Protein AF-A0A661MIJ2-F1 (afdb_monomer_lite)

Sequence (79 aa):
MTKYLQPTPIINSDHPDIVSYARTAAGKARDPVERAVMLYYAVRDGIWYDPYYPFYKPEHYKASNVLKAGRGYCVSKAS

Structure (mmCIF, N/CA/C/O backbone):
data_AF-A0A661MIJ2-F1
#
_entry.id   AF-A0A661MIJ2-F1
#
loop_
_atom_site.group_PDB
_atom_site.id
_atom_site.type_symbol
_atom_site.label_atom_id
_atom_site.label_alt_id
_atom_site.label_comp_id
_atom_site.label_asym_id
_atom_site.label_entity_id
_atom_site.label_seq_id
_atom_site.pdbx_PDB_ins_code
_atom_site.Cartn_x
_atom_site.Cartn_y
_atom_site.Cartn_z
_atom_site.occupancy
_atom_site.B_iso_or_equiv
_atom_site.auth_seq_id
_atom_site.auth_comp_id
_atom_site.auth_asym_id
_atom_site.auth_atom_id
_atom_site.pdbx_PDB_model_num
ATOM 1 N N . MET A 1 1 ? -14.220 18.743 -0.130 1.00 58.31 1 MET A N 1
ATOM 2 C CA . MET A 1 1 ? -13.078 18.110 0.571 1.00 58.31 1 MET A CA 1
ATOM 3 C C . MET A 1 1 ? -12.800 16.681 0.057 1.00 58.31 1 MET A C 1
ATOM 5 O O . MET A 1 1 ? -12.417 15.816 0.826 1.00 58.31 1 MET A O 1
ATOM 9 N N . THR A 1 2 ? -12.967 16.410 -1.245 1.00 79.81 2 THR A N 1
ATOM 10 C CA . THR A 1 2 ? -12.908 15.047 -1.825 1.00 79.81 2 THR A CA 1
ATOM 11 C C . THR A 1 2 ? -11.640 14.761 -2.629 1.00 79.81 2 THR A C 1
ATOM 13 O O . THR A 1 2 ? -11.400 13.611 -2.980 1.00 79.81 2 THR A O 1
ATOM 16 N N . LYS A 1 3 ? -10.809 15.780 -2.896 1.00 85.31 3 LYS A N 1
ATOM 17 C CA . LYS A 1 3 ? -9.641 15.697 -3.792 1.00 85.31 3 LYS A CA 1
ATOM 18 C C . LYS A 1 3 ? -8.666 14.565 -3.440 1.00 85.31 3 LYS A C 1
ATOM 20 O O . LYS A 1 3 ? -8.114 13.960 -4.344 1.00 85.31 3 LYS A O 1
ATOM 25 N N . TYR A 1 4 ? -8.482 14.273 -2.152 1.00 89.88 4 TYR A N 1
ATOM 26 C CA . TYR A 1 4 ? -7.539 13.254 -1.665 1.00 89.88 4 TYR A CA 1
ATOM 27 C C . TYR A 1 4 ? -8.188 11.900 -1.349 1.00 89.88 4 TYR A C 1
ATOM 29 O O . TYR A 1 4 ? -7.516 11.000 -0.864 1.00 89.88 4 TYR A O 1
ATOM 37 N N . LEU A 1 5 ? -9.495 11.763 -1.586 1.00 91.44 5 LEU A N 1
ATOM 38 C CA . LEU A 1 5 ? -10.246 10.530 -1.330 1.00 91.44 5 LEU A CA 1
ATOM 39 C C . LEU A 1 5 ? -10.653 9.818 -2.624 1.00 91.44 5 LEU A C 1
ATOM 41 O O . LEU A 1 5 ? -11.228 8.735 -2.563 1.00 91.44 5 LEU A O 1
ATOM 45 N N . GLN A 1 6 ? -10.394 10.430 -3.782 1.00 96.19 6 GLN A N 1
ATOM 46 C CA . GLN A 1 6 ? -10.648 9.802 -5.071 1.00 96.19 6 GLN A CA 1
ATOM 47 C C . GLN A 1 6 ? -9.488 8.873 -5.449 1.00 96.19 6 GLN A C 1
ATOM 49 O O . GLN A 1 6 ? -8.329 9.240 -5.231 1.00 96.19 6 GLN A O 1
ATOM 54 N N . PRO A 1 7 ? -9.781 7.705 -6.042 1.00 97.19 7 PRO A N 1
ATOM 55 C CA . PRO A 1 7 ? -8.762 6.856 -6.637 1.00 97.19 7 PRO A CA 1
ATOM 56 C C . PRO A 1 7 ? -7.961 7.602 -7.706 1.00 97.19 7 PRO A C 1
ATOM 58 O O . PRO A 1 7 ? -8.453 8.513 -8.375 1.00 97.19 7 PRO A O 1
ATOM 61 N N . THR A 1 8 ? -6.721 7.173 -7.900 1.00 96.94 8 THR A N 1
ATOM 62 C CA . THR A 1 8 ? -5.842 7.652 -8.972 1.00 96.94 8 THR A CA 1
ATOM 63 C C . THR A 1 8 ? -5.295 6.458 -9.760 1.00 96.94 8 THR A C 1
ATOM 65 O O . THR A 1 8 ? -5.427 5.319 -9.311 1.00 96.94 8 THR A O 1
ATOM 68 N N . PRO A 1 9 ? -4.626 6.669 -10.909 1.00 97.12 9 PRO A N 1
ATOM 69 C CA . PRO A 1 9 ? -3.994 5.569 -11.640 1.00 97.12 9 PRO A CA 1
ATOM 70 C C . PRO A 1 9 ? -2.948 4.775 -10.832 1.00 97.12 9 PRO A C 1
ATOM 72 O O . PRO A 1 9 ? -2.721 3.605 -11.140 1.00 97.12 9 PRO A O 1
ATOM 75 N N . ILE A 1 10 ? -2.328 5.402 -9.819 1.00 97.88 10 ILE A N 1
ATOM 76 C CA . ILE A 1 10 ? -1.269 4.830 -8.967 1.00 97.88 10 ILE A CA 1
ATOM 77 C C . ILE A 1 10 ? -1.839 4.362 -7.623 1.00 97.88 10 ILE A C 1
ATOM 79 O O . ILE A 1 10 ? -1.783 3.176 -7.309 1.00 97.88 10 ILE A O 1
ATOM 83 N N . ILE A 1 11 ? -2.456 5.277 -6.870 1.00 97.44 11 ILE A N 1
ATOM 84 C CA . ILE A 1 11 ? -3.221 4.992 -5.648 1.00 97.44 11 ILE A CA 1
ATOM 85 C C . ILE A 1 11 ? -4.626 4.561 -6.085 1.00 97.44 11 ILE A C 1
ATOM 87 O O . ILE A 1 11 ? -5.590 5.327 -5.988 1.00 97.44 11 ILE A O 1
ATOM 91 N N . ASN A 1 12 ? -4.734 3.371 -6.676 1.00 97.50 12 ASN A N 1
ATOM 92 C CA . ASN A 1 12 ? -5.991 2.848 -7.214 1.00 97.50 12 ASN A CA 1
ATOM 93 C C . ASN A 1 12 ? -6.840 2.200 -6.107 1.00 97.50 12 ASN A C 1
ATOM 95 O O . ASN A 1 12 ? -7.056 0.989 -6.074 1.00 97.50 12 ASN A O 1
ATOM 99 N N . SER A 1 13 ? -7.270 3.037 -5.160 1.00 97.38 13 SER A N 1
ATOM 100 C CA . SER A 1 13 ? -7.963 2.662 -3.920 1.00 97.38 13 SER A CA 1
ATOM 101 C C . SER A 1 13 ? -9.364 2.069 -4.111 1.00 97.38 13 SER A C 1
ATOM 103 O O . SER A 1 13 ? -9.945 1.557 -3.157 1.00 97.38 13 SER A O 1
ATOM 105 N N . ASP A 1 14 ? -9.898 2.105 -5.329 1.00 97.69 14 ASP A N 1
ATOM 106 C CA . ASP A 1 14 ? -11.134 1.447 -5.756 1.00 97.69 14 ASP A CA 1
ATOM 107 C C . ASP A 1 14 ? -10.945 -0.022 -6.156 1.00 97.69 14 ASP A C 1
ATOM 109 O O . ASP A 1 14 ? -11.928 -0.752 -6.292 1.00 97.69 14 ASP A O 1
ATOM 113 N N . HIS A 1 15 ? -9.703 -0.483 -6.332 1.00 98.56 15 HIS A N 1
ATOM 114 C CA . HIS A 1 15 ? -9.442 -1.863 -6.723 1.00 98.56 15 HIS A CA 1
ATOM 115 C C . HIS A 1 15 ? -9.938 -2.850 -5.649 1.00 98.56 15 HIS A C 1
ATOM 117 O O . HIS A 1 15 ? -9.582 -2.683 -4.477 1.00 98.56 15 HIS A O 1
ATOM 123 N N . PRO A 1 16 ? -10.680 -3.917 -6.013 1.00 98.56 16 PRO A N 1
ATOM 124 C CA . PRO A 1 16 ? -11.281 -4.841 -5.046 1.00 98.56 16 PRO A CA 1
ATOM 125 C C . PRO A 1 16 ? -10.287 -5.407 -4.024 1.00 98.56 16 PRO A C 1
ATOM 127 O O . PRO A 1 16 ? -10.565 -5.396 -2.826 1.00 98.56 16 PRO A O 1
ATOM 130 N N . ASP A 1 17 ? -9.100 -5.817 -4.479 1.00 98.62 17 ASP A N 1
ATOM 131 C CA . ASP A 1 17 ? -8.058 -6.360 -3.598 1.00 98.62 17 ASP A CA 1
ATOM 132 C C . ASP A 1 17 ? -7.516 -5.324 -2.605 1.00 98.62 17 ASP A C 1
ATOM 134 O O . ASP A 1 17 ? -7.249 -5.663 -1.455 1.00 98.62 17 ASP A O 1
ATOM 138 N N . ILE A 1 18 ? -7.409 -4.051 -3.008 1.00 98.56 18 ILE A N 1
ATOM 139 C CA . ILE A 1 18 ? -6.957 -2.965 -2.127 1.00 98.56 18 ILE A CA 1
ATOM 140 C C . ILE A 1 18 ? -8.022 -2.662 -1.081 1.00 98.56 18 ILE A C 1
ATOM 142 O O . ILE A 1 18 ? -7.711 -2.557 0.105 1.00 98.56 18 ILE A O 1
ATOM 146 N N . VAL A 1 19 ? -9.289 -2.595 -1.494 1.00 98.31 19 VAL A N 1
ATOM 147 C CA . VAL A 1 19 ? -10.417 -2.412 -0.575 1.00 98.31 19 VAL A CA 1
ATOM 148 C C . VAL A 1 19 ? -10.481 -3.561 0.432 1.00 98.31 19 VAL A C 1
ATOM 150 O O . VAL A 1 19 ? -10.638 -3.319 1.629 1.00 98.31 19 VAL A O 1
ATOM 153 N N . SER A 1 20 ? -10.345 -4.804 -0.033 1.00 98.50 20 SER A N 1
ATOM 154 C CA . SER A 1 20 ? -10.360 -5.989 0.825 1.00 98.50 20 SER A CA 1
ATOM 155 C C . SER A 1 20 ? -9.186 -5.983 1.802 1.00 98.50 20 SER A C 1
ATOM 157 O O . SER A 1 20 ? -9.390 -6.136 3.005 1.00 98.50 20 SER A O 1
ATOM 159 N N . TYR A 1 21 ? -7.969 -5.740 1.309 1.00 98.44 21 TYR A N 1
ATOM 160 C CA . TYR A 1 21 ? -6.767 -5.662 2.133 1.00 98.44 21 TYR A CA 1
ATOM 161 C C . TYR A 1 21 ? -6.885 -4.578 3.207 1.00 98.44 21 TYR A C 1
ATOM 163 O O . TYR A 1 21 ? -6.674 -4.854 4.386 1.00 98.44 21 TYR A O 1
ATOM 171 N N . ALA A 1 22 ? -7.306 -3.368 2.828 1.00 97.81 22 ALA A N 1
ATOM 172 C CA . ALA A 1 22 ? -7.459 -2.254 3.755 1.00 97.81 22 ALA A CA 1
ATOM 173 C C . ALA A 1 22 ? -8.533 -2.520 4.822 1.00 97.81 22 ALA A C 1
ATOM 175 O O . ALA A 1 22 ? -8.335 -2.193 5.992 1.00 97.81 22 ALA A O 1
ATOM 176 N N . ARG A 1 23 ? -9.663 -3.136 4.447 1.00 97.19 23 ARG A N 1
ATOM 177 C CA . ARG A 1 23 ? -10.722 -3.521 5.397 1.00 97.19 23 ARG A CA 1
ATOM 178 C C . ARG A 1 23 ? -10.242 -4.578 6.384 1.00 97.19 23 ARG A C 1
ATOM 180 O O . ARG A 1 23 ? -10.496 -4.437 7.576 1.00 97.19 23 ARG A O 1
ATOM 187 N N . THR A 1 24 ? -9.535 -5.598 5.905 1.00 97.88 24 THR A N 1
ATOM 188 C CA . THR A 1 24 ? -8.966 -6.636 6.771 1.00 97.88 24 THR A CA 1
ATOM 189 C C . THR A 1 24 ? -7.914 -6.050 7.712 1.00 97.88 24 THR A C 1
ATOM 191 O O . THR A 1 24 ? -7.982 -6.293 8.913 1.00 97.88 24 THR A O 1
ATOM 194 N N . ALA A 1 25 ? -6.993 -5.229 7.198 1.00 97.75 25 ALA A N 1
ATOM 195 C CA . ALA A 1 25 ? -5.927 -4.610 7.985 1.00 97.75 25 ALA A CA 1
ATOM 196 C C . ALA A 1 25 ? -6.454 -3.647 9.062 1.00 97.75 25 ALA A C 1
ATOM 198 O O . ALA A 1 25 ? -5.966 -3.665 10.187 1.00 97.75 25 ALA A O 1
ATOM 199 N N . ALA A 1 26 ? -7.463 -2.829 8.747 1.00 96.19 26 ALA A N 1
ATOM 200 C CA . ALA A 1 26 ? -8.068 -1.903 9.709 1.00 96.19 26 ALA A CA 1
ATOM 201 C C . ALA A 1 26 ? -8.954 -2.603 10.762 1.00 96.19 26 ALA A C 1
ATOM 203 O O . ALA A 1 26 ? -9.264 -2.017 11.801 1.00 96.19 26 ALA A O 1
ATOM 204 N N . GLY A 1 27 ? -9.389 -3.842 10.508 1.00 93.38 27 GLY A N 1
ATOM 205 C CA . GLY A 1 27 ? -10.195 -4.627 11.438 1.00 93.38 27 GLY A CA 1
ATOM 206 C C . GLY A 1 27 ? -11.460 -3.895 11.907 1.00 93.38 27 GLY A C 1
ATOM 207 O O . GLY A 1 27 ? -12.274 -3.441 11.105 1.00 93.38 27 GLY A O 1
ATOM 208 N N . LYS A 1 28 ? -11.640 -3.803 13.232 1.00 94.06 28 LYS A N 1
ATOM 209 C CA . LYS A 1 28 ? -12.784 -3.126 13.877 1.00 94.06 28 LYS A CA 1
ATOM 210 C C . LYS A 1 28 ? -12.445 -1.727 14.411 1.00 94.06 28 LYS A C 1
ATOM 212 O O . LYS A 1 28 ? -13.274 -1.157 15.124 1.00 94.06 28 LYS A O 1
ATOM 217 N N . ALA A 1 29 ? -11.259 -1.194 14.106 1.00 94.81 29 ALA A N 1
ATOM 218 C CA . ALA A 1 29 ? -10.827 0.112 14.594 1.00 94.81 29 ALA A CA 1
ATOM 219 C C . ALA A 1 29 ? -11.821 1.200 14.163 1.00 94.81 29 ALA A C 1
ATOM 221 O O . ALA A 1 29 ? -12.203 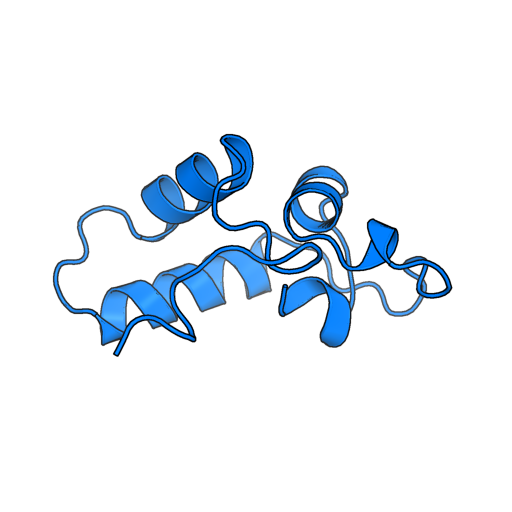1.300 12.993 1.00 94.81 29 ALA A O 1
ATOM 222 N N . ARG A 1 30 ? -12.278 1.998 15.132 1.00 92.56 30 ARG A N 1
ATOM 223 C CA . ARG A 1 30 ? -13.255 3.078 14.905 1.00 92.56 30 ARG A CA 1
ATOM 224 C C . ARG A 1 30 ? -12.583 4.436 14.805 1.00 92.56 30 ARG A C 1
ATOM 226 O O . ARG A 1 30 ? -13.085 5.305 14.094 1.00 92.56 30 ARG A O 1
ATOM 233 N N . ASP A 1 31 ? -11.459 4.596 15.491 1.00 97.38 31 ASP A N 1
ATOM 234 C CA . ASP A 1 31 ? -10.683 5.821 15.459 1.00 97.38 31 ASP A CA 1
ATOM 235 C C . ASP A 1 31 ? -9.906 5.940 14.128 1.00 97.38 31 ASP A C 1
ATOM 237 O O . ASP A 1 31 ? -9.241 4.986 13.707 1.00 97.38 31 ASP A O 1
ATOM 241 N N . PRO A 1 32 ? -9.990 7.079 13.415 1.00 95.75 32 PRO A N 1
ATOM 242 C CA . PRO A 1 32 ? -9.272 7.264 12.157 1.00 95.75 32 PRO A CA 1
ATOM 243 C C . PRO A 1 32 ? -7.747 7.159 12.282 1.00 95.75 32 PRO A C 1
ATOM 245 O O . PRO A 1 32 ? -7.110 6.691 11.336 1.00 95.75 32 PRO A O 1
ATOM 248 N N . VAL A 1 33 ? -7.160 7.569 13.414 1.00 97.62 33 VAL A N 1
ATOM 249 C CA . VAL A 1 33 ? -5.706 7.495 13.632 1.00 97.62 33 VAL A CA 1
ATOM 250 C C . VAL A 1 33 ? -5.291 6.046 13.852 1.00 97.62 33 VAL A C 1
ATOM 252 O O . VAL A 1 33 ? -4.375 5.572 13.184 1.00 97.62 33 VAL A O 1
ATOM 255 N N . GLU A 1 34 ? -6.012 5.312 14.698 1.00 97.94 34 GLU A N 1
ATOM 256 C CA . GLU A 1 34 ? -5.808 3.875 14.902 1.00 97.94 34 GLU A CA 1
ATOM 257 C C . GLU A 1 34 ? -5.876 3.108 13.571 1.00 97.94 34 GLU A C 1
ATOM 259 O O . GLU A 1 34 ? -4.961 2.353 13.239 1.00 97.94 34 GLU A O 1
ATOM 264 N N . ARG A 1 35 ? -6.898 3.373 12.746 1.00 97.31 35 ARG A N 1
ATOM 265 C CA . ARG A 1 35 ? -7.030 2.768 11.409 1.00 97.31 35 ARG A C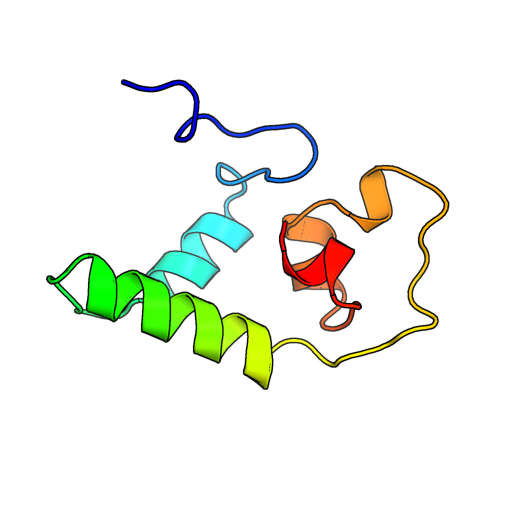A 1
ATOM 266 C C . ARG A 1 35 ? -5.823 3.057 10.518 1.00 97.31 35 ARG A C 1
ATOM 268 O O . ARG A 1 35 ? -5.336 2.149 9.847 1.00 97.31 35 ARG A O 1
ATOM 275 N N . ALA A 1 36 ? -5.348 4.302 10.490 1.00 96.88 36 ALA A N 1
ATOM 276 C CA . ALA A 1 36 ? -4.190 4.685 9.685 1.00 96.88 36 ALA A CA 1
ATOM 277 C C . ALA A 1 36 ? -2.906 3.984 10.159 1.00 96.88 36 ALA A C 1
ATOM 279 O O . ALA A 1 36 ? -2.138 3.488 9.336 1.00 96.88 36 ALA A O 1
ATOM 280 N N . VAL A 1 37 ? -2.702 3.881 11.476 1.00 98.00 37 VAL A N 1
ATOM 281 C CA . VAL A 1 37 ? -1.562 3.172 12.077 1.00 98.00 37 VAL A CA 1
ATOM 282 C C . VAL A 1 37 ? -1.602 1.677 11.747 1.00 98.00 37 VAL A C 1
ATOM 284 O O . VAL A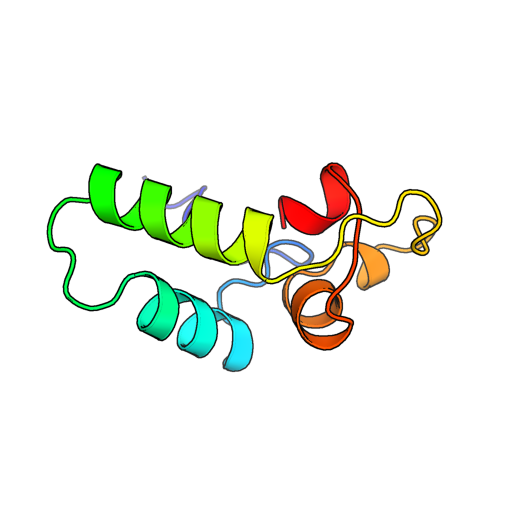 1 37 ? -0.581 1.112 11.360 1.00 98.00 37 VAL A O 1
ATOM 287 N N . MET A 1 38 ? -2.772 1.035 11.828 1.00 98.31 38 MET A N 1
ATOM 288 C CA . MET A 1 38 ? -2.921 -0.380 11.465 1.00 98.31 38 MET A CA 1
ATOM 289 C C . MET A 1 38 ? -2.629 -0.635 9.983 1.00 98.31 38 MET A C 1
ATOM 291 O O . MET A 1 38 ? -1.919 -1.584 9.655 1.00 98.31 38 MET A O 1
ATOM 295 N N . LEU A 1 39 ? -3.119 0.229 9.085 1.00 97.88 39 LEU A N 1
ATOM 296 C CA . LEU A 1 39 ? -2.804 0.154 7.654 1.00 97.88 39 LEU A CA 1
ATOM 297 C C . LEU A 1 39 ? -1.301 0.307 7.403 1.00 97.88 39 LEU A C 1
ATOM 299 O O . LEU A 1 39 ? -0.721 -0.462 6.637 1.00 97.88 39 LEU A O 1
ATOM 303 N N . TYR A 1 40 ? -0.666 1.262 8.086 1.00 97.94 40 TYR A N 1
ATOM 304 C CA . TYR A 1 40 ? 0.776 1.459 8.014 1.00 97.94 40 TYR A CA 1
ATOM 305 C C . TYR A 1 40 ? 1.540 0.204 8.450 1.00 97.94 40 TYR A C 1
ATOM 307 O O . TYR A 1 40 ? 2.418 -0.243 7.715 1.00 97.94 40 TYR A O 1
ATOM 315 N N . TYR A 1 41 ? 1.197 -0.403 9.590 1.00 98.19 41 TYR A N 1
ATOM 316 C CA . TYR A 1 41 ? 1.858 -1.629 10.048 1.00 98.19 41 TYR A CA 1
ATOM 317 C C . TYR A 1 41 ? 1.619 -2.808 9.110 1.00 98.19 41 TYR A C 1
ATOM 319 O O . TYR A 1 41 ? 2.570 -3.512 8.782 1.00 98.19 41 TYR A O 1
ATOM 327 N N . ALA A 1 42 ? 0.401 -2.971 8.589 1.00 98.25 42 ALA A N 1
ATOM 328 C CA . ALA A 1 42 ? 0.110 -4.015 7.613 1.00 98.25 42 ALA A CA 1
ATOM 329 C C . ALA A 1 42 ? 0.995 -3.882 6.362 1.00 98.25 42 ALA A C 1
ATOM 331 O O . ALA A 1 42 ? 1.593 -4.856 5.920 1.00 98.25 42 ALA A O 1
ATOM 332 N N . VAL A 1 43 ? 1.141 -2.677 5.804 1.00 98.25 43 VAL A N 1
ATOM 333 C CA . VAL A 1 43 ? 2.016 -2.437 4.640 1.00 98.25 43 VAL A CA 1
ATOM 334 C C . VAL A 1 43 ? 3.501 -2.552 5.001 1.00 98.25 43 VAL A C 1
ATOM 336 O O . VAL A 1 43 ? 4.289 -3.107 4.229 1.00 98.25 43 VAL A O 1
ATOM 339 N N . ARG A 1 44 ? 3.921 -2.026 6.160 1.00 98.00 44 ARG A N 1
ATOM 340 C CA . ARG A 1 44 ? 5.314 -2.078 6.626 1.00 98.00 44 ARG A CA 1
ATOM 341 C C . ARG A 1 44 ? 5.779 -3.525 6.754 1.00 98.00 44 ARG A C 1
ATOM 343 O O . ARG A 1 44 ? 6.819 -3.843 6.181 1.00 98.00 44 ARG A O 1
ATOM 350 N N . ASP A 1 45 ? 4.981 -4.349 7.428 1.00 97.94 45 ASP A N 1
ATOM 351 C CA . ASP A 1 45 ? 5.351 -5.697 7.860 1.00 97.94 45 ASP A CA 1
ATOM 352 C C . ASP A 1 45 ? 4.937 -6.776 6.844 1.00 97.94 45 ASP A C 1
ATOM 354 O O . ASP A 1 45 ? 5.611 -7.794 6.723 1.00 97.94 45 ASP A O 1
ATOM 358 N N . GLY A 1 46 ? 3.858 -6.554 6.084 1.00 97.81 46 GLY A N 1
ATOM 359 C CA . GLY A 1 46 ? 3.310 -7.523 5.129 1.00 97.81 46 GLY A CA 1
ATOM 360 C C . GLY A 1 46 ? 3.858 -7.428 3.701 1.00 97.81 46 GLY A C 1
ATOM 361 O O . GLY A 1 46 ? 3.703 -8.374 2.933 1.00 97.81 46 GLY A O 1
ATOM 362 N N . ILE A 1 47 ? 4.500 -6.316 3.328 1.00 98.44 47 ILE A N 1
ATOM 363 C CA . ILE A 1 47 ? 5.113 -6.133 2.001 1.00 98.44 47 I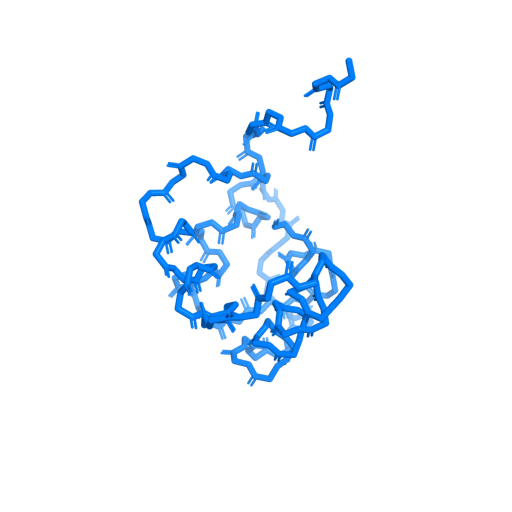LE A CA 1
ATOM 364 C C . ILE A 1 47 ? 6.629 -6.040 2.164 1.00 98.44 47 ILE A C 1
ATOM 366 O O . ILE A 1 47 ? 7.134 -5.108 2.796 1.00 98.44 47 ILE A O 1
ATOM 370 N N . TRP A 1 48 ? 7.367 -6.974 1.565 1.00 98.38 48 TRP A N 1
ATOM 371 C CA . TRP A 1 48 ? 8.825 -7.041 1.668 1.00 98.38 48 TRP A CA 1
ATOM 372 C C . TRP A 1 48 ? 9.478 -5.756 1.134 1.00 98.38 48 TRP A C 1
ATOM 374 O O . TRP A 1 48 ? 9.129 -5.270 0.057 1.00 98.38 48 TRP A O 1
ATOM 384 N N . TYR A 1 49 ? 10.461 -5.213 1.860 1.00 98.25 49 TYR A N 1
ATOM 385 C CA . TYR A 1 49 ? 11.230 -4.059 1.390 1.00 98.25 49 TYR A CA 1
ATOM 386 C C . TYR A 1 49 ? 12.320 -4.457 0.384 1.00 98.25 49 TYR A C 1
ATOM 388 O O . TYR A 1 49 ? 13.294 -5.114 0.747 1.00 98.25 49 TYR A O 1
ATOM 396 N N . ASP A 1 50 ? 12.159 -4.068 -0.877 1.00 97.94 50 ASP A N 1
ATOM 397 C CA . ASP A 1 50 ? 13.054 -4.430 -1.976 1.00 97.94 50 ASP A CA 1
ATOM 398 C C . ASP A 1 50 ? 13.482 -3.193 -2.788 1.00 97.94 50 ASP A C 1
ATOM 400 O O . ASP A 1 50 ? 12.694 -2.693 -3.597 1.00 97.94 50 ASP A O 1
ATOM 404 N N . PRO A 1 51 ? 14.724 -2.697 -2.611 1.00 95.25 51 PRO A N 1
ATOM 405 C CA . PRO A 1 51 ? 15.236 -1.539 -3.343 1.00 95.25 51 PRO A CA 1
ATOM 406 C C . PRO A 1 51 ? 15.476 -1.807 -4.839 1.00 95.25 51 PRO A C 1
ATOM 408 O O . PRO A 1 51 ? 15.693 -0.857 -5.585 1.00 95.25 51 PRO A O 1
ATOM 411 N N . TYR A 1 52 ? 15.431 -3.067 -5.287 1.00 96.00 52 TYR A N 1
ATOM 412 C CA . TYR A 1 52 ? 15.613 -3.459 -6.689 1.00 96.00 52 TYR A CA 1
ATOM 413 C C . TYR A 1 52 ? 14.294 -3.778 -7.398 1.00 96.00 52 TYR A C 1
ATOM 415 O O . TYR A 1 52 ? 14.293 -4.248 -8.540 1.00 96.00 52 TYR A O 1
ATOM 423 N N . TYR A 1 53 ? 13.160 -3.527 -6.744 1.00 97.12 53 TYR A N 1
ATOM 424 C CA . TYR A 1 53 ? 11.859 -3.660 -7.377 1.00 97.12 53 TYR A CA 1
ATOM 425 C C . TYR A 1 53 ? 11.762 -2.732 -8.607 1.00 97.12 53 TYR A C 1
ATOM 427 O O . TYR A 1 53 ? 12.250 -1.601 -8.550 1.00 97.12 53 TYR A O 1
ATOM 435 N N . PRO A 1 54 ? 11.160 -3.169 -9.732 1.00 95.75 54 PRO A N 1
ATOM 436 C CA . PRO A 1 54 ? 11.071 -2.353 -10.941 1.00 95.75 54 PRO A CA 1
ATOM 437 C C . PRO A 1 54 ? 10.505 -0.949 -10.676 1.00 95.75 54 PRO A C 1
ATOM 439 O O . PRO A 1 54 ? 9.529 -0.801 -9.954 1.00 95.75 54 PRO A O 1
ATOM 442 N N . PHE A 1 55 ? 11.081 0.091 -11.288 1.00 95.50 55 PHE A N 1
ATOM 443 C CA . PHE A 1 55 ? 10.689 1.491 -11.023 1.00 95.50 55 PHE A CA 1
ATOM 444 C C . PHE A 1 55 ? 10.601 2.374 -12.281 1.00 95.50 55 PHE A C 1
ATOM 446 O O . PHE A 1 55 ? 10.456 3.591 -12.204 1.00 95.50 55 PHE A O 1
ATOM 453 N N . TYR A 1 56 ? 10.655 1.764 -13.466 1.00 95.94 56 TYR A N 1
ATOM 454 C CA . TYR A 1 56 ? 10.733 2.468 -14.752 1.00 95.94 56 TYR A CA 1
ATOM 455 C C . TYR A 1 56 ? 9.388 2.631 -15.485 1.00 95.94 56 TYR A C 1
ATOM 457 O O . TYR A 1 56 ? 9.361 3.156 -16.596 1.00 95.94 56 TYR A O 1
ATOM 465 N N . LYS A 1 57 ? 8.271 2.179 -14.900 1.00 97.44 57 LYS A N 1
ATOM 466 C CA . LYS A 1 57 ? 6.925 2.319 -15.474 1.00 97.44 57 LYS A CA 1
ATOM 467 C C . LYS A 1 57 ? 5.886 2.659 -14.402 1.00 97.44 57 LYS A C 1
ATOM 469 O O . LYS A 1 57 ? 6.056 2.203 -13.268 1.00 97.44 57 LYS A O 1
ATOM 474 N N . PRO A 1 58 ? 4.796 3.376 -14.744 1.00 96.69 58 PRO A N 1
ATOM 475 C CA . PRO A 1 58 ? 3.706 3.675 -13.812 1.00 96.69 58 PRO A CA 1
ATOM 476 C C . PRO A 1 58 ? 3.120 2.429 -13.143 1.00 96.69 58 PRO A C 1
ATOM 478 O O . PRO A 1 58 ? 2.810 2.457 -11.955 1.00 96.69 58 PRO A O 1
ATOM 481 N N . GLU A 1 59 ? 3.024 1.308 -13.864 1.00 96.94 59 GLU A N 1
ATOM 482 C CA . GLU A 1 59 ? 2.415 0.080 -13.343 1.00 96.94 59 GLU A CA 1
ATOM 483 C C . GLU A 1 59 ? 3.192 -0.513 -12.167 1.00 96.94 59 GLU A C 1
ATOM 485 O O . GLU A 1 59 ? 2.602 -1.226 -11.3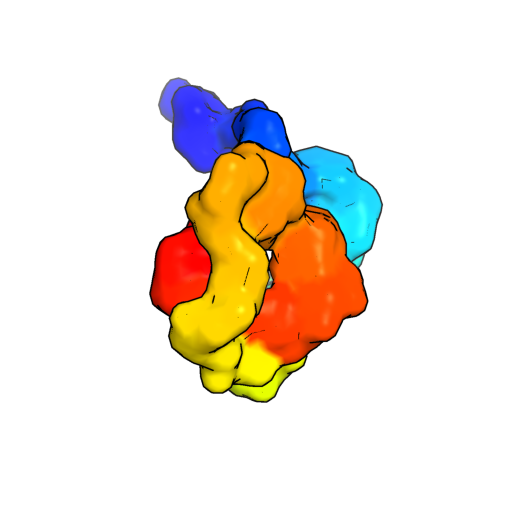57 1.00 96.94 59 GLU A O 1
ATOM 490 N N . HIS A 1 60 ? 4.488 -0.225 -12.039 1.00 97.38 60 HIS A N 1
ATOM 491 C CA . HIS A 1 60 ? 5.258 -0.706 -10.896 1.00 97.38 60 HIS A CA 1
ATOM 492 C C . HIS A 1 60 ? 4.872 0.009 -9.599 1.00 97.38 60 HIS A C 1
ATOM 494 O O . HIS A 1 60 ? 4.977 -0.561 -8.522 1.00 97.38 60 HIS A O 1
ATOM 500 N N . TYR A 1 61 ? 4.369 1.234 -9.695 1.00 98.00 61 TYR A N 1
ATOM 501 C CA . TYR A 1 61 ? 3.924 2.007 -8.541 1.00 98.00 61 TYR A CA 1
ATOM 502 C C . TYR A 1 61 ? 2.452 1.780 -8.219 1.00 98.00 61 TYR A C 1
ATOM 504 O O . TYR A 1 61 ? 1.952 2.359 -7.272 1.00 98.00 61 TYR A O 1
ATOM 512 N N . LYS A 1 62 ? 1.720 1.005 -9.021 1.00 98.50 62 LYS A N 1
ATOM 513 C CA . LYS A 1 62 ? 0.282 0.834 -8.829 1.00 98.50 62 LYS A CA 1
ATOM 514 C C . LYS A 1 62 ? 0.009 -0.005 -7.579 1.00 98.50 62 LYS A C 1
ATOM 516 O O . LYS A 1 62 ? 0.455 -1.151 -7.531 1.00 98.50 62 LYS A O 1
ATOM 521 N N . ALA A 1 63 ? -0.792 0.506 -6.644 1.00 98.56 63 ALA A N 1
ATOM 522 C CA . ALA A 1 63 ? -1.069 -0.118 -5.344 1.00 98.56 63 ALA A CA 1
ATOM 523 C C . ALA A 1 63 ? -1.436 -1.604 -5.464 1.00 98.56 63 ALA A C 1
ATOM 525 O O . ALA A 1 63 ? -0.825 -2.471 -4.842 1.00 98.56 63 ALA A O 1
ATOM 526 N N . SER A 1 64 ? -2.390 -1.921 -6.347 1.00 98.62 64 SER A N 1
ATOM 527 C CA . SER A 1 64 ? -2.806 -3.311 -6.619 1.00 98.62 64 SER A CA 1
ATOM 528 C C . SER A 1 64 ? -1.673 -4.223 -7.118 1.00 98.62 64 SER A C 1
ATOM 530 O O . SER A 1 64 ? -1.623 -5.395 -6.749 1.00 98.62 64 SER A O 1
ATOM 532 N N . ASN A 1 65 ? -0.729 -3.699 -7.906 1.00 98.56 65 ASN A N 1
ATOM 533 C CA . ASN A 1 65 ? 0.419 -4.468 -8.385 1.00 98.56 65 ASN A CA 1
ATOM 534 C C . ASN A 1 65 ? 1.459 -4.664 -7.281 1.00 98.56 65 ASN A C 1
ATOM 536 O O . ASN A 1 65 ? 2.014 -5.753 -7.176 1.00 98.56 65 ASN A O 1
ATOM 540 N N . VAL A 1 66 ? 1.693 -3.646 -6.448 1.00 98.56 66 VAL A N 1
ATOM 541 C CA . VAL A 1 66 ? 2.599 -3.731 -5.291 1.00 98.56 66 VAL A CA 1
ATOM 542 C C . VAL A 1 66 ? 2.073 -4.748 -4.280 1.00 98.56 66 VAL A C 1
ATOM 544 O O . VAL A 1 66 ? 2.821 -5.625 -3.848 1.00 98.56 66 VAL A O 1
ATOM 547 N N . LEU A 1 67 ? 0.771 -4.702 -3.974 1.00 98.62 67 LEU A N 1
ATOM 548 C CA . LEU A 1 67 ? 0.113 -5.687 -3.117 1.00 98.62 67 LEU A CA 1
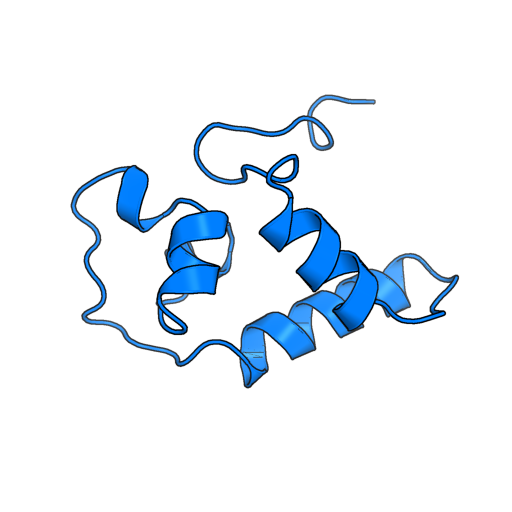ATOM 549 C C . LEU A 1 67 ? 0.238 -7.103 -3.699 1.00 98.62 67 LEU A C 1
ATOM 551 O O . LEU A 1 67 ? 0.637 -8.022 -2.989 1.00 98.62 67 LEU A O 1
ATOM 555 N N . LYS A 1 68 ? -0.038 -7.280 -4.999 1.00 98.44 68 LYS A N 1
ATOM 556 C CA . LYS A 1 68 ? 0.090 -8.577 -5.683 1.00 98.44 68 LYS A CA 1
ATOM 557 C C . LYS A 1 68 ? 1.528 -9.101 -5.700 1.00 98.44 68 LYS A C 1
ATOM 559 O O . LYS A 1 68 ? 1.738 -10.306 -5.593 1.00 98.44 68 LYS A O 1
ATOM 564 N N . ALA A 1 69 ? 2.510 -8.220 -5.877 1.00 97.94 69 ALA A N 1
ATOM 565 C CA . ALA A 1 69 ? 3.920 -8.590 -5.916 1.00 97.94 69 ALA A CA 1
ATOM 566 C C . ALA A 1 69 ? 4.470 -8.969 -4.534 1.00 97.94 69 ALA A C 1
ATOM 568 O O . ALA A 1 69 ? 5.476 -9.673 -4.463 1.00 97.94 69 ALA A O 1
ATOM 569 N N . GLY A 1 70 ? 3.856 -8.478 -3.451 1.00 98.31 70 GLY A N 1
ATOM 570 C CA . GLY A 1 70 ? 4.295 -8.733 -2.076 1.00 98.31 70 GLY A CA 1
ATOM 571 C C . GLY A 1 70 ? 5.643 -8.098 -1.718 1.00 98.31 70 GLY A C 1
ATOM 572 O O . GLY A 1 70 ? 6.197 -8.389 -0.659 1.00 98.31 70 GLY A O 1
ATOM 573 N N . ARG A 1 71 ? 6.184 -7.228 -2.581 1.00 98.31 71 ARG A N 1
ATOM 574 C CA . ARG A 1 71 ? 7.454 -6.523 -2.377 1.00 98.31 71 ARG A CA 1
ATOM 575 C C . ARG A 1 71 ? 7.452 -5.147 -3.043 1.00 98.31 71 ARG A C 1
ATOM 577 O O . ARG A 1 71 ? 6.723 -4.918 -4.004 1.00 98.31 71 ARG A O 1
ATOM 584 N N . GLY A 1 72 ? 8.299 -4.251 -2.551 1.00 97.81 72 GLY A N 1
ATOM 585 C CA . GLY A 1 72 ? 8.510 -2.915 -3.105 1.00 97.81 72 GLY A CA 1
ATOM 586 C C . GLY A 1 72 ? 9.404 -2.067 -2.204 1.00 97.81 72 GLY A C 1
ATOM 587 O O . GLY A 1 72 ? 9.815 -2.512 -1.138 1.00 97.81 72 GLY A O 1
ATOM 588 N N . TYR A 1 73 ? 9.688 -0.829 -2.592 1.00 96.81 73 TYR A N 1
ATOM 589 C CA . TYR A 1 73 ? 10.497 0.103 -1.796 1.00 96.81 73 TYR A CA 1
ATOM 590 C C . TYR A 1 73 ? 9.652 1.280 -1.303 1.00 96.81 73 TYR A C 1
ATOM 592 O O . TYR A 1 73 ? 8.432 1.281 -1.454 1.00 96.81 73 TYR A O 1
ATOM 600 N N . CYS A 1 74 ? 10.278 2.288 -0.690 1.00 95.94 74 CYS A N 1
ATOM 601 C CA . CYS A 1 74 ? 9.567 3.389 -0.037 1.00 95.94 74 CYS A CA 1
ATOM 602 C C . CYS A 1 74 ? 8.518 4.087 -0.922 1.00 95.94 74 CYS A C 1
ATOM 604 O O . CYS A 1 74 ? 7.444 4.403 -0.422 1.00 95.94 74 CYS A O 1
ATOM 606 N N . VAL A 1 75 ? 8.781 4.283 -2.220 1.00 97.12 75 VAL A N 1
ATOM 607 C CA . VAL A 1 75 ? 7.849 4.989 -3.117 1.00 97.12 75 VAL A CA 1
ATOM 608 C C . VAL A 1 75 ? 6.684 4.094 -3.531 1.00 97.12 75 VAL A C 1
ATOM 610 O O . VAL A 1 75 ? 5.535 4.500 -3.412 1.00 97.12 75 VAL A O 1
ATOM 613 N N . SER A 1 76 ? 6.952 2.865 -3.979 1.00 97.38 76 SER A N 1
ATOM 614 C CA . SER A 1 76 ? 5.886 1.948 -4.394 1.00 97.38 76 SER A CA 1
ATOM 615 C C . SER A 1 76 ? 5.054 1.455 -3.205 1.00 97.38 76 SER A C 1
ATOM 617 O O . SER A 1 76 ? 3.868 1.228 -3.346 1.00 97.38 76 SER A O 1
ATOM 619 N N . LYS A 1 77 ? 5.627 1.328 -2.001 1.00 98.00 77 LYS A N 1
ATOM 620 C CA . LYS A 1 77 ? 4.858 0.988 -0.789 1.00 98.00 77 LYS A CA 1
ATOM 621 C C . LYS A 1 77 ? 3.949 2.125 -0.304 1.00 98.00 77 LYS A C 1
ATOM 623 O O . LYS A 1 77 ? 3.099 1.879 0.543 1.00 98.00 77 LYS A O 1
ATOM 628 N N . ALA A 1 78 ? 4.140 3.351 -0.795 1.00 97.44 78 ALA A N 1
ATOM 629 C CA . ALA A 1 78 ? 3.313 4.501 -0.436 1.00 97.44 78 ALA A CA 1
ATOM 630 C C . ALA A 1 78 ? 2.056 4.654 -1.310 1.00 97.44 78 ALA A C 1
ATOM 632 O O . ALA A 1 78 ? 1.262 5.556 -1.043 1.00 97.44 78 ALA A O 1
ATOM 633 N N . SER A 1 79 ? 1.895 3.823 -2.350 1.00 95.69 79 SER A N 1
ATOM 634 C CA . SER A 1 79 ? 0.719 3.825 -3.223 1.00 95.69 79 SER A CA 1
ATOM 635 C C . SER A 1 79 ? -0.444 3.058 -2.599 1.00 95.69 79 SER A C 1
ATOM 637 O O . SER A 1 79 ? -1.420 3.707 -2.180 1.00 95.69 79 SER A O 1
#

Radius of gyration: 12.62 Å; chains: 1; bounding box: 29×27×31 Å

Foldseek 3Di:
DCPVVDADQQNNCVDPVNVVLLCVQQDPDPDPVSSVVSLVCCLVPQAAEDPPQDDPDSLSLHQVSSNVVSYYHDRSSVD

Secondary structure (DSSP, 8-state):
--TTTS--SSS-TTSHHHHHHHHHHHTT--SHHHHHHHHHHHHHHHSEE-TTS--SSGGGG-HHHHHHHTEE-TTGGG-

pLDDT: mean 96.33, std 5.16, range [58.31, 98.62]